Protein AF-A0A352XJZ1-F1 (afdb_monom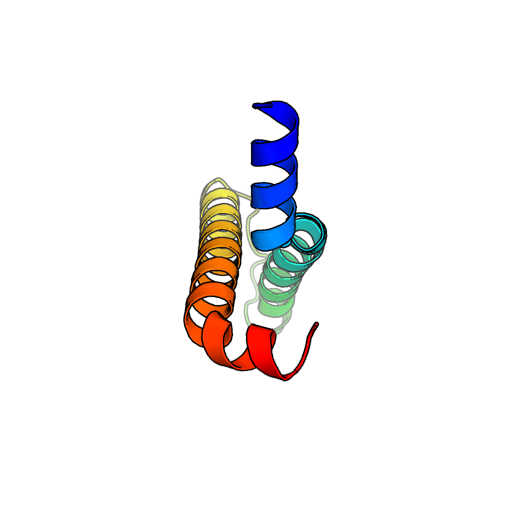er_lite)

Radius of gyration: 16.9 Å; chains: 1; bounding box: 38×28×44 Å

Structure (mmCIF, N/CA/C/O backbone):
data_AF-A0A352XJZ1-F1
#
_entry.id   AF-A0A352XJZ1-F1
#
loop_
_atom_site.group_PDB
_atom_site.id
_atom_site.type_symbol
_atom_site.label_atom_id
_atom_site.label_alt_id
_atom_site.label_comp_id
_atom_site.label_asym_id
_atom_site.label_entity_id
_atom_site.label_seq_id
_atom_site.pdbx_PDB_ins_code
_atom_site.Cartn_x
_atom_site.Cartn_y
_atom_site.Cartn_z
_atom_site.occupancy
_atom_site.B_iso_or_equiv
_atom_site.auth_seq_id
_atom_site.auth_comp_id
_atom_site.auth_asym_id
_atom_site.auth_atom_id
_atom_site.pdbx_PDB_model_num
ATOM 1 N N . MET A 1 1 ? -15.349 15.523 11.909 1.00 67.00 1 MET A N 1
ATOM 2 C CA . MET A 1 1 ? -15.738 14.102 11.744 1.00 67.00 1 MET A CA 1
ATOM 3 C C . MET A 1 1 ? -15.066 13.412 10.556 1.00 67.00 1 MET A C 1
ATOM 5 O O . MET A 1 1 ? -14.374 12.433 10.791 1.00 67.00 1 MET A O 1
ATOM 9 N N . LEU A 1 2 ? -15.197 13.893 9.309 1.00 81.00 2 LEU A N 1
ATOM 10 C CA . LEU A 1 2 ? -14.609 13.216 8.133 1.00 81.00 2 LEU A CA 1
ATOM 11 C C . LEU A 1 2 ? -13.082 13.023 8.233 1.00 81.00 2 LEU A C 1
ATOM 13 O O . LEU A 1 2 ? -12.584 11.926 8.017 1.00 81.00 2 LEU A O 1
ATOM 17 N N . SER A 1 3 ? -12.351 14.058 8.660 1.00 84.62 3 SER A N 1
ATOM 18 C CA . SER A 1 3 ? -10.892 13.986 8.851 1.00 84.62 3 SER A CA 1
ATOM 19 C C . SER A 1 3 ? -10.464 12.903 9.854 1.00 84.62 3 SER A C 1
ATOM 21 O O . SER A 1 3 ? -9.478 12.213 9.622 1.00 84.62 3 SER A O 1
ATOM 23 N N . GLN A 1 4 ? -11.224 12.693 10.936 1.00 86.69 4 GLN A N 1
ATOM 24 C CA . GLN A 1 4 ? -10.932 11.633 11.910 1.00 86.69 4 GLN A CA 1
ATOM 25 C C . GLN A 1 4 ? -11.184 10.239 11.328 1.00 86.69 4 GLN A C 1
ATOM 27 O O . GLN A 1 4 ? -10.362 9.352 11.523 1.00 86.69 4 GLN A O 1
ATOM 32 N N . LYS A 1 5 ? -12.265 10.060 10.555 1.00 86.62 5 LYS A N 1
ATOM 33 C CA . LYS A 1 5 ? -12.549 8.791 9.865 1.00 86.62 5 LYS A CA 1
ATOM 34 C C . LYS A 1 5 ? -11.467 8.440 8.842 1.00 86.62 5 LYS A C 1
ATOM 36 O O . LYS A 1 5 ? -11.042 7.294 8.781 1.00 86.62 5 LYS A O 1
ATOM 41 N N . ILE A 1 6 ? -10.982 9.430 8.090 1.00 87.06 6 ILE A N 1
ATOM 42 C CA . ILE A 1 6 ? -9.877 9.240 7.139 1.00 87.06 6 ILE A CA 1
ATOM 43 C C . ILE A 1 6 ? -8.593 8.854 7.880 1.00 87.06 6 ILE A C 1
ATOM 45 O O . ILE A 1 6 ? -7.932 7.901 7.486 1.00 87.06 6 ILE A O 1
ATOM 49 N N . LYS A 1 7 ? -8.254 9.542 8.977 1.00 86.38 7 LYS A N 1
ATOM 50 C CA . LYS A 1 7 ? -7.078 9.195 9.792 1.00 86.38 7 LYS A CA 1
ATOM 51 C C . LYS A 1 7 ? -7.156 7.772 10.345 1.00 86.38 7 LYS A C 1
ATOM 53 O O . LYS A 1 7 ? -6.161 7.061 10.282 1.00 86.38 7 LYS A O 1
ATOM 58 N N . ALA A 1 8 ? -8.323 7.358 10.839 1.00 86.12 8 ALA A N 1
ATOM 59 C CA . ALA A 1 8 ? -8.538 5.996 11.317 1.00 86.12 8 ALA A CA 1
ATOM 60 C C . ALA A 1 8 ? -8.340 4.972 10.189 1.00 86.12 8 ALA A C 1
ATOM 62 O O . ALA A 1 8 ? -7.573 4.032 10.351 1.00 86.12 8 ALA A O 1
ATOM 63 N N . LEU A 1 9 ? -8.930 5.213 9.014 1.00 86.81 9 LEU A N 1
ATOM 64 C CA . LEU A 1 9 ? -8.775 4.331 7.856 1.00 86.81 9 LEU A CA 1
ATOM 65 C C . LEU A 1 9 ? -7.309 4.205 7.408 1.00 86.81 9 LEU A C 1
ATOM 67 O O . LEU A 1 9 ? -6.845 3.109 7.112 1.00 86.81 9 LEU A O 1
ATOM 71 N N . LEU A 1 10 ? -6.569 5.318 7.388 1.00 88.06 10 LEU A N 1
ATOM 72 C CA . LEU A 1 10 ? -5.142 5.337 7.049 1.00 88.06 10 LEU A CA 1
ATOM 73 C C . LEU A 1 10 ? -4.280 4.591 8.078 1.00 88.06 10 LEU A C 1
ATOM 75 O O . LEU A 1 10 ? -3.267 3.996 7.705 1.00 88.06 10 LEU A O 1
ATOM 79 N N . ALA A 1 11 ? -4.674 4.625 9.353 1.00 88.81 11 ALA A N 1
ATOM 80 C CA . ALA A 1 11 ? -4.003 3.892 10.418 1.00 88.81 11 ALA A CA 1
ATOM 81 C C . ALA A 1 11 ? -4.220 2.378 10.273 1.00 88.81 11 ALA A C 1
ATOM 83 O O . ALA A 1 11 ? -3.244 1.633 10.274 1.00 88.81 11 ALA A O 1
ATOM 84 N N . THR A 1 12 ? -5.463 1.936 10.052 1.00 87.19 12 THR A N 1
ATOM 85 C CA . THR A 1 12 ? -5.803 0.522 9.798 1.00 87.19 12 THR A CA 1
ATOM 86 C C . THR A 1 12 ? -5.136 0.002 8.520 1.00 87.19 12 THR A C 1
ATOM 88 O O . THR A 1 12 ? -4.594 -1.096 8.488 1.00 87.19 12 THR A O 1
ATOM 91 N N . ALA A 1 13 ? -5.067 0.825 7.470 1.00 90.12 13 ALA A N 1
ATOM 92 C CA . ALA A 1 13 ? -4.347 0.492 6.238 1.00 90.12 13 ALA A CA 1
ATOM 93 C C . ALA A 1 13 ? -2.814 0.456 6.401 1.00 90.12 13 ALA A C 1
ATOM 95 O O . ALA A 1 13 ? -2.111 0.123 5.446 1.00 90.12 13 ALA A O 1
ATOM 96 N N . ARG A 1 14 ? -2.287 0.856 7.570 1.00 92.88 14 ARG A N 1
ATOM 97 C CA . ARG A 1 14 ? -0.852 0.987 7.868 1.00 92.88 14 ARG A CA 1
ATOM 98 C C . ARG A 1 14 ? -0.112 1.766 6.775 1.00 92.88 14 ARG A C 1
ATOM 100 O O . ARG A 1 14 ? 0.961 1.377 6.320 1.00 92.88 14 ARG A O 1
ATOM 107 N N . ILE A 1 15 ? -0.682 2.904 6.354 1.00 91.75 15 ILE A N 1
ATOM 108 C CA . ILE A 1 15 ? -0.175 3.683 5.208 1.00 91.75 15 ILE A CA 1
ATOM 109 C C . ILE A 1 15 ? 1.299 4.101 5.376 1.00 91.75 15 ILE A C 1
ATOM 111 O O . ILE A 1 15 ? 2.025 4.241 4.396 1.00 91.75 15 ILE A O 1
ATOM 115 N N . ALA A 1 16 ? 1.767 4.254 6.620 1.00 92.56 16 ALA A N 1
ATOM 116 C CA . ALA A 1 16 ? 3.153 4.592 6.937 1.00 92.56 16 ALA A CA 1
ATOM 117 C C . ALA A 1 16 ? 4.169 3.536 6.457 1.00 92.56 16 ALA A C 1
ATOM 119 O O . ALA A 1 16 ? 5.335 3.862 6.256 1.00 92.56 16 ALA A O 1
ATOM 120 N N . ASN A 1 17 ? 3.734 2.293 6.232 1.00 93.75 17 ASN A N 1
ATOM 121 C CA . ASN A 1 17 ? 4.561 1.192 5.742 1.00 93.75 17 ASN A CA 1
ATOM 122 C C . ASN A 1 17 ? 4.565 1.077 4.209 1.00 93.75 17 ASN A C 1
ATOM 124 O O . ASN A 1 17 ? 5.369 0.325 3.658 1.00 93.75 17 ASN A O 1
ATOM 128 N N . VAL A 1 18 ? 3.710 1.827 3.502 1.00 94.19 18 VAL A N 1
ATOM 129 C CA . VAL A 1 18 ? 3.659 1.834 2.030 1.00 94.19 18 VAL A CA 1
ATOM 130 C C . VAL A 1 18 ? 5.026 2.142 1.400 1.00 94.19 18 VAL A C 1
ATOM 132 O O . VAL A 1 18 ? 5.404 1.412 0.484 1.00 94.19 18 VAL A O 1
ATOM 135 N N . PRO A 1 19 ? 5.829 3.114 1.885 1.00 96.25 19 PRO A N 1
ATOM 136 C CA . PRO A 1 19 ? 7.176 3.340 1.359 1.00 96.25 19 PRO A CA 1
ATOM 137 C C . PRO A 1 19 ? 8.068 2.092 1.407 1.00 96.25 19 PRO A C 1
ATOM 139 O O . PRO A 1 19 ? 8.805 1.828 0.462 1.00 96.25 19 PRO A O 1
ATOM 142 N N . SER A 1 20 ? 7.972 1.283 2.466 1.00 95.88 20 SER A N 1
ATOM 143 C CA . SER A 1 20 ? 8.726 0.030 2.579 1.00 95.88 20 SER A CA 1
ATOM 144 C C . SER A 1 20 ? 8.261 -1.015 1.563 1.00 95.88 20 SER A C 1
ATOM 146 O O . SER A 1 20 ? 9.093 -1.698 0.975 1.00 95.88 20 SER A O 1
ATOM 148 N N . VAL A 1 21 ? 6.952 -1.114 1.300 1.00 95.94 21 VAL A N 1
ATOM 149 C CA . VAL A 1 21 ? 6.400 -2.011 0.265 1.00 95.94 21 VAL A CA 1
ATOM 150 C C . VAL A 1 21 ? 6.934 -1.636 -1.115 1.00 95.94 21 VAL A C 1
ATOM 152 O O . VAL A 1 21 ? 7.395 -2.503 -1.853 1.00 95.94 21 VAL A O 1
ATOM 155 N N . VAL A 1 22 ? 6.932 -0.342 -1.442 1.00 96.06 22 VAL A N 1
ATOM 156 C CA . VAL A 1 22 ? 7.477 0.169 -2.707 1.00 96.06 22 VAL A CA 1
ATOM 157 C C . VAL A 1 22 ? 8.970 -0.153 -2.822 1.00 96.06 22 VAL A C 1
ATOM 159 O O . VAL A 1 22 ? 9.401 -0.690 -3.842 1.00 96.06 22 VAL A O 1
ATOM 162 N N . SER A 1 23 ? 9.750 0.103 -1.767 1.00 95.31 23 SER A N 1
ATOM 163 C CA . SER A 1 23 ? 11.175 -0.243 -1.725 1.00 95.31 23 SER A CA 1
ATOM 164 C C . SER A 1 23 ? 11.410 -1.735 -1.947 1.00 95.31 23 SER A C 1
ATOM 166 O O . SER A 1 23 ? 12.281 -2.087 -2.732 1.00 95.31 23 SER A O 1
ATOM 168 N N . ASN A 1 24 ? 10.597 -2.612 -1.353 1.00 95.12 24 ASN A N 1
ATOM 169 C CA . ASN A 1 24 ? 10.714 -4.058 -1.548 1.00 95.12 24 ASN A CA 1
ATOM 170 C C . ASN A 1 24 ? 10.449 -4.481 -2.999 1.00 95.12 24 ASN A C 1
ATOM 172 O O . ASN A 1 24 ? 11.153 -5.348 -3.515 1.00 95.12 24 ASN A O 1
ATOM 176 N N . VAL A 1 25 ? 9.474 -3.861 -3.675 1.00 93.44 25 VAL A N 1
ATOM 177 C CA . VAL A 1 25 ? 9.223 -4.103 -5.107 1.00 93.44 25 VAL A CA 1
ATOM 178 C C . VAL A 1 25 ? 10.448 -3.708 -5.931 1.00 93.44 25 VAL A C 1
ATOM 180 O O . VAL A 1 25 ? 10.915 -4.501 -6.749 1.00 93.44 25 VAL A O 1
ATOM 183 N N . PHE A 1 26 ? 11.020 -2.526 -5.678 1.00 92.38 26 PHE A N 1
ATOM 184 C CA . PHE A 1 26 ? 12.248 -2.093 -6.349 1.00 92.38 26 PH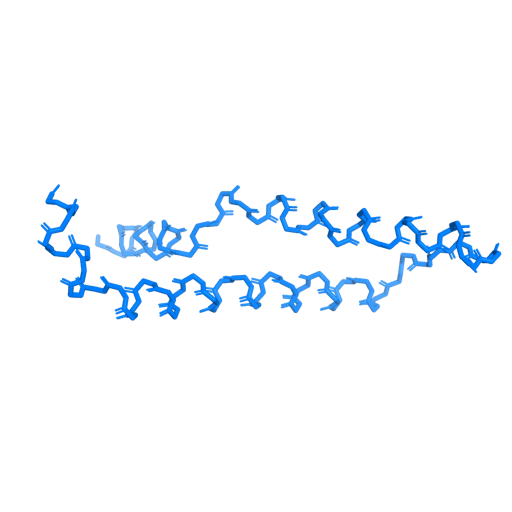E A CA 1
ATOM 185 C C . PHE A 1 26 ? 13.432 -3.014 -6.050 1.00 92.38 26 PHE A C 1
ATOM 187 O O . PHE A 1 26 ? 14.161 -3.375 -6.969 1.00 92.38 26 PHE A O 1
ATOM 194 N N . THR A 1 27 ? 13.613 -3.440 -4.799 1.00 92.38 27 THR A N 1
ATOM 195 C CA . THR A 1 27 ? 14.654 -4.403 -4.424 1.00 92.38 27 THR A CA 1
ATOM 196 C C . THR A 1 27 ? 14.480 -5.715 -5.183 1.00 92.38 27 THR A C 1
ATOM 198 O O . THR A 1 27 ? 15.440 -6.195 -5.777 1.00 92.38 27 THR A O 1
ATOM 201 N N . GLY A 1 28 ? 13.263 -6.263 -5.241 1.00 91.19 28 GLY A N 1
ATOM 202 C CA . GLY A 1 28 ? 12.962 -7.472 -6.012 1.00 91.19 28 GLY A CA 1
ATOM 203 C C . GLY A 1 28 ? 13.273 -7.318 -7.503 1.00 91.19 28 GLY A C 1
ATOM 204 O O . GLY A 1 28 ? 13.858 -8.214 -8.106 1.00 91.19 28 GLY A O 1
ATOM 205 N N . MET A 1 29 ? 12.963 -6.156 -8.085 1.00 89.62 29 MET A N 1
ATOM 206 C CA . MET A 1 29 ? 13.327 -5.850 -9.469 1.00 89.62 29 MET A CA 1
ATOM 207 C C . MET A 1 29 ? 14.841 -5.760 -9.667 1.00 89.62 29 MET A C 1
ATOM 209 O O . MET A 1 29 ? 15.358 -6.323 -10.623 1.00 89.62 29 MET A O 1
ATOM 213 N N . MET A 1 30 ? 15.568 -5.083 -8.778 1.00 87.94 30 MET A N 1
ATOM 214 C CA . MET A 1 30 ? 17.028 -4.969 -8.876 1.00 87.94 30 MET A CA 1
ATOM 215 C C . MET A 1 30 ? 17.721 -6.323 -8.723 1.00 87.94 30 MET A C 1
ATOM 217 O O . MET A 1 30 ? 18.729 -6.570 -9.380 1.00 87.94 30 MET A O 1
ATOM 221 N N . LEU A 1 31 ? 17.169 -7.232 -7.914 1.00 89.94 31 LEU A N 1
ATOM 222 C CA . LEU A 1 31 ? 17.709 -8.584 -7.776 1.00 89.94 31 LEU A CA 1
ATOM 223 C C . LEU A 1 31 ? 17.682 -9.372 -9.095 1.00 89.94 31 LEU A C 1
ATOM 225 O O . LEU A 1 31 ? 18.539 -10.233 -9.282 1.00 89.94 31 LEU A O 1
ATOM 229 N N . LEU A 1 32 ? 16.780 -9.058 -10.037 1.00 86.00 32 LEU A N 1
ATOM 230 C CA . LEU A 1 32 ? 16.770 -9.695 -11.363 1.00 86.00 32 LEU A CA 1
ATOM 231 C C . LEU A 1 32 ? 18.065 -9.466 -12.146 1.00 86.00 32 LEU A C 1
ATOM 233 O O . LEU A 1 32 ? 18.403 -10.318 -12.958 1.00 86.00 32 LEU A O 1
ATOM 237 N N . ILE A 1 33 ? 18.821 -8.398 -11.871 1.00 85.44 33 ILE A N 1
ATOM 238 C CA . ILE A 1 33 ? 20.115 -8.121 -12.524 1.00 85.44 33 ILE A CA 1
ATOM 239 C C . ILE A 1 33 ? 21.115 -9.269 -12.297 1.00 85.44 33 ILE A C 1
ATOM 241 O O . ILE A 1 33 ? 21.980 -9.523 -13.131 1.00 85.44 33 ILE A O 1
ATOM 245 N N . PHE A 1 34 ? 20.994 -10.004 -11.186 1.00 86.25 34 PHE A N 1
ATOM 246 C CA . PHE A 1 34 ? 21.851 -11.160 -10.909 1.00 86.25 34 PHE A CA 1
ATOM 247 C C . PHE A 1 34 ? 21.455 -12.419 -11.694 1.00 86.25 34 PHE A C 1
ATOM 249 O O . PHE A 1 34 ? 22.255 -13.348 -11.793 1.00 86.25 34 PHE A O 1
ATOM 256 N N . PHE A 1 35 ? 20.241 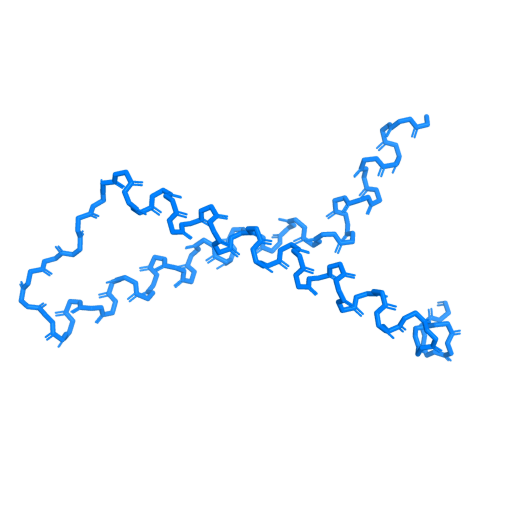-12.465 -12.246 1.00 85.94 35 PHE A N 1
ATOM 257 C CA . PHE A 1 35 ? 19.686 -13.638 -12.931 1.00 85.94 35 PHE A CA 1
ATOM 258 C C . PHE A 1 35 ? 19.470 -13.412 -14.432 1.00 85.94 35 PHE A C 1
ATOM 260 O O . PHE A 1 35 ? 19.456 -14.368 -15.206 1.00 85.94 35 PHE A O 1
ATOM 267 N N . VAL A 1 36 ? 19.310 -12.158 -14.852 1.00 84.69 36 VAL A N 1
ATOM 268 C CA . VAL A 1 36 ? 19.009 -11.740 -16.221 1.00 84.69 36 VAL A CA 1
ATOM 269 C C . VAL A 1 36 ? 20.026 -10.672 -16.622 1.00 84.69 36 VAL A C 1
ATOM 271 O O . VAL A 1 36 ? 20.299 -9.754 -15.857 1.00 84.69 36 VAL A O 1
ATOM 274 N N . ARG A 1 37 ? 20.615 -10.797 -17.820 1.00 76.69 37 ARG A N 1
ATOM 275 C CA . ARG A 1 37 ? 21.647 -9.858 -18.310 1.00 76.69 37 ARG A CA 1
ATOM 276 C C . ARG A 1 37 ? 21.112 -8.459 -18.619 1.00 76.69 37 ARG A C 1
ATOM 278 O O . ARG A 1 37 ? 21.907 -7.524 -18.674 1.00 76.69 37 ARG A O 1
ATOM 285 N N . ASP A 1 38 ? 19.804 -8.328 -18.807 1.00 79.19 38 ASP A N 1
ATOM 286 C CA . ASP A 1 38 ? 19.164 -7.058 -19.122 1.00 79.19 38 ASP A CA 1
ATOM 287 C C . ASP A 1 38 ? 18.638 -6.383 -17.848 1.00 79.19 38 ASP A C 1
ATOM 289 O O . ASP A 1 38 ? 17.924 -7.017 -17.061 1.00 79.19 38 ASP A O 1
ATOM 293 N N . PRO A 1 39 ? 18.970 -5.100 -17.621 1.00 72.69 39 PRO A N 1
ATOM 294 C CA . PRO A 1 39 ? 18.465 -4.370 -16.473 1.00 72.69 39 PRO A CA 1
ATOM 295 C C . PRO A 1 39 ? 16.943 -4.186 -16.577 1.00 72.69 39 PRO A C 1
ATOM 297 O O . PRO A 1 39 ? 16.408 -3.989 -17.671 1.00 72.69 39 PRO A O 1
ATOM 300 N N . PRO A 1 40 ? 16.221 -4.204 -15.446 1.00 77.50 40 PRO A N 1
ATOM 301 C CA . PRO A 1 40 ? 14.784 -3.989 -15.449 1.00 77.50 40 PRO A CA 1
ATOM 302 C C . PRO A 1 40 ? 14.450 -2.562 -15.903 1.00 77.50 40 PRO A C 1
ATOM 304 O O . PRO A 1 40 ? 14.950 -1.575 -15.361 1.00 77.50 40 PRO A O 1
ATOM 307 N N . GLU A 1 41 ? 13.556 -2.450 -16.880 1.00 83.75 41 GLU A N 1
ATOM 308 C CA . GLU A 1 41 ? 13.082 -1.160 -17.371 1.00 83.75 41 GLU A CA 1
ATOM 309 C C . GLU A 1 41 ? 12.096 -0.506 -16.395 1.00 83.75 41 GLU A C 1
ATOM 311 O O . GLU A 1 41 ? 11.097 -1.102 -15.981 1.00 83.75 41 GLU A O 1
ATOM 316 N N . LEU A 1 42 ? 12.312 0.775 -16.098 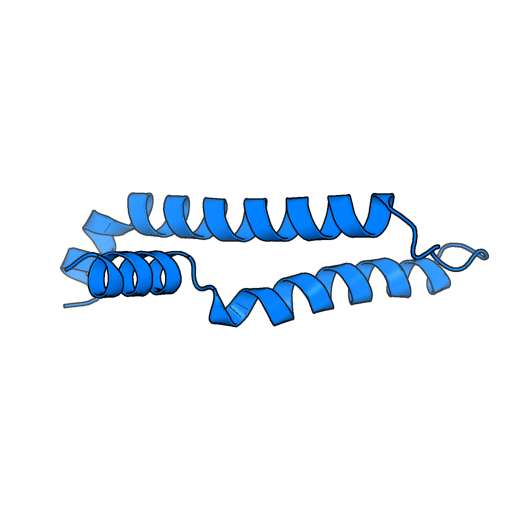1.00 85.56 42 LEU A N 1
ATOM 317 C CA . LEU A 1 42 ? 11.358 1.604 -15.363 1.00 85.56 42 LEU A CA 1
ATOM 318 C C . LEU A 1 42 ? 10.299 2.170 -16.321 1.00 85.56 42 LEU A C 1
ATOM 320 O O . LEU A 1 42 ? 10.332 3.340 -16.690 1.00 85.56 42 LEU A O 1
ATOM 324 N N . ASN A 1 43 ? 9.367 1.318 -16.750 1.00 90.19 43 ASN A N 1
ATOM 325 C CA . ASN A 1 43 ? 8.256 1.692 -17.630 1.00 90.19 43 ASN A CA 1
ATOM 326 C C . ASN A 1 43 ? 6.906 1.683 -16.876 1.00 90.19 43 ASN A C 1
ATOM 328 O O . ASN A 1 43 ? 6.838 1.482 -15.663 1.00 90.19 43 ASN A O 1
ATOM 332 N N . HIS A 1 44 ? 5.802 1.900 -17.594 1.00 91.12 44 HIS A N 1
ATOM 333 C CA . HIS A 1 44 ? 4.451 1.923 -17.018 1.00 91.12 44 HIS A CA 1
ATO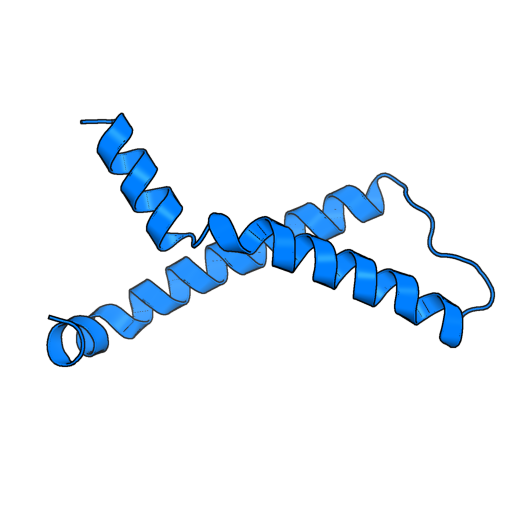M 334 C C . HIS A 1 44 ? 4.065 0.616 -16.295 1.00 91.12 44 HIS A C 1
ATOM 336 O O . HIS A 1 44 ? 3.282 0.654 -15.348 1.00 91.12 44 HIS A O 1
ATOM 342 N N . ARG A 1 45 ? 4.640 -0.535 -16.679 1.00 89.38 45 ARG A N 1
ATOM 343 C CA . ARG A 1 45 ? 4.393 -1.817 -15.996 1.00 89.38 45 ARG A CA 1
ATOM 344 C C . ARG A 1 45 ? 4.906 -1.785 -14.563 1.00 89.38 45 ARG A C 1
ATOM 346 O O . ARG A 1 45 ? 4.227 -2.286 -13.675 1.00 89.38 45 ARG A O 1
ATOM 353 N N . THR A 1 46 ? 6.039 -1.128 -14.323 1.00 89.69 46 THR A N 1
ATOM 354 C CA . THR A 1 46 ? 6.592 -0.929 -12.977 1.00 89.69 46 THR A CA 1
ATOM 355 C C . THR A 1 46 ? 5.619 -0.162 -12.088 1.00 89.69 46 THR A C 1
ATOM 357 O O . THR A 1 46 ? 5.392 -0.553 -10.946 1.00 89.69 46 THR A O 1
ATOM 360 N N . ILE A 1 47 ? 4.966 0.872 -12.627 1.00 91.75 47 ILE A N 1
ATOM 361 C CA . ILE A 1 47 ? 3.940 1.633 -11.901 1.00 91.75 47 ILE A CA 1
ATOM 362 C C . ILE A 1 47 ? 2.756 0.724 -11.545 1.00 91.75 47 ILE A C 1
ATOM 364 O O . ILE A 1 47 ? 2.312 0.728 -10.399 1.00 91.75 47 ILE A O 1
ATOM 368 N N . TYR A 1 48 ? 2.272 -0.094 -12.486 1.00 94.69 48 TYR A N 1
ATOM 369 C CA . TYR A 1 48 ? 1.170 -1.023 -12.217 1.00 94.69 48 TYR A CA 1
ATOM 370 C C . TYR A 1 48 ? 1.525 -2.096 -11.183 1.00 94.69 48 TYR A C 1
ATOM 372 O O . TYR A 1 48 ? 0.693 -2.407 -10.335 1.00 94.69 48 TYR A O 1
ATOM 380 N N . ILE A 1 49 ? 2.753 -2.622 -11.201 1.00 94.12 49 ILE A N 1
ATOM 381 C CA . ILE A 1 49 ? 3.230 -3.587 -10.199 1.00 94.12 49 ILE A CA 1
ATOM 382 C C . ILE A 1 49 ? 3.285 -2.938 -8.816 1.00 94.12 49 ILE A C 1
ATOM 384 O O . ILE A 1 49 ? 2.807 -3.524 -7.847 1.00 94.12 49 ILE A O 1
ATOM 388 N N . ILE A 1 50 ? 3.820 -1.718 -8.718 1.00 95.06 50 ILE A N 1
ATOM 389 C CA . ILE A 1 50 ? 3.869 -0.973 -7.457 1.00 95.06 50 ILE A CA 1
ATOM 390 C C . ILE A 1 50 ? 2.452 -0.730 -6.927 1.00 95.06 50 ILE A C 1
ATOM 392 O O . ILE A 1 50 ? 2.181 -1.008 -5.761 1.00 95.06 50 ILE A O 1
ATOM 396 N N . LEU A 1 51 ? 1.530 -0.266 -7.776 1.00 96.06 51 LEU A N 1
ATOM 397 C CA . LEU A 1 51 ? 0.135 -0.051 -7.388 1.00 96.06 51 LEU A CA 1
ATOM 398 C C . LEU A 1 51 ? -0.529 -1.351 -6.923 1.00 96.06 51 LEU A C 1
ATOM 400 O O . LEU A 1 51 ? -1.169 -1.358 -5.875 1.00 96.06 51 LEU A O 1
ATOM 404 N N . ALA A 1 52 ? -0.333 -2.456 -7.645 1.00 96.75 52 ALA A N 1
ATOM 405 C CA . ALA A 1 52 ? -0.860 -3.761 -7.258 1.00 96.75 52 ALA A CA 1
ATOM 406 C C . ALA A 1 52 ? -0.302 -4.227 -5.905 1.00 96.75 52 ALA A C 1
ATOM 408 O O . ALA A 1 52 ? -1.069 -4.677 -5.057 1.00 96.75 52 ALA A O 1
ATOM 409 N N . ALA A 1 53 ? 1.004 -4.070 -5.668 1.00 96.56 53 ALA A N 1
ATOM 410 C CA . ALA A 1 53 ? 1.638 -4.422 -4.400 1.00 96.56 53 ALA A CA 1
ATOM 411 C C . ALA A 1 53 ? 1.098 -3.581 -3.232 1.00 96.56 53 ALA A C 1
ATOM 413 O O . ALA A 1 53 ? 0.819 -4.118 -2.162 1.00 96.56 53 ALA A O 1
ATOM 414 N N . VAL A 1 54 ? 0.891 -2.277 -3.441 1.00 96.88 54 VAL A N 1
ATOM 415 C CA . VAL A 1 54 ? 0.297 -1.386 -2.434 1.00 96.88 54 VAL A CA 1
ATOM 416 C C . VAL A 1 54 ? -1.164 -1.746 -2.165 1.00 96.88 54 VAL A C 1
ATOM 418 O O . VAL A 1 54 ? -1.559 -1.844 -1.006 1.00 96.88 54 VAL A O 1
ATOM 421 N N . CYS A 1 55 ? -1.963 -1.997 -3.205 1.00 96.44 55 CYS A N 1
ATOM 422 C CA . CYS A 1 55 ? -3.347 -2.445 -3.056 1.00 96.44 55 CYS A CA 1
ATOM 423 C C . CYS A 1 55 ? -3.432 -3.773 -2.298 1.00 96.44 55 CYS A C 1
ATOM 425 O O . CYS A 1 55 ? -4.240 -3.892 -1.379 1.00 96.44 55 CYS A O 1
ATOM 427 N N . LEU A 1 56 ? -2.580 -4.743 -2.640 1.00 96.75 56 LEU A N 1
ATOM 428 C CA . LEU A 1 56 ? -2.518 -6.036 -1.962 1.00 96.75 56 LEU A CA 1
ATOM 429 C C . LEU A 1 56 ? -2.107 -5.877 -0.495 1.00 96.75 56 LEU A C 1
ATOM 431 O O . LEU A 1 56 ? -2.712 -6.498 0.373 1.00 96.75 56 LEU A O 1
ATOM 435 N N . TYR A 1 57 ? -1.131 -5.013 -0.206 1.00 96.75 57 TYR A N 1
ATOM 436 C CA . TYR A 1 57 ? -0.722 -4.703 1.161 1.00 96.75 57 TYR A CA 1
ATOM 437 C C . TYR A 1 57 ? -1.874 -4.101 1.972 1.00 96.75 57 TYR A C 1
ATOM 439 O O . TYR A 1 57 ? -2.179 -4.576 3.062 1.00 96.75 57 TYR A O 1
ATOM 447 N N . ILE A 1 58 ? -2.556 -3.083 1.442 1.00 95.94 58 ILE A N 1
ATOM 448 C CA . ILE A 1 58 ? -3.678 -2.433 2.132 1.00 95.94 58 ILE A CA 1
ATOM 449 C C . ILE A 1 58 ? -4.826 -3.425 2.355 1.00 95.94 58 ILE A C 1
ATOM 451 O O . ILE A 1 58 ? -5.337 -3.529 3.468 1.00 95.94 58 ILE A O 1
ATOM 455 N N . ALA A 1 59 ? -5.199 -4.187 1.323 1.00 95.50 59 ALA A N 1
ATOM 456 C CA . ALA A 1 59 ? -6.246 -5.199 1.421 1.00 95.50 59 ALA A CA 1
ATOM 457 C C . ALA A 1 59 ? -5.888 -6.290 2.440 1.00 95.50 59 ALA A C 1
ATOM 459 O O . ALA A 1 59 ? -6.737 -6.676 3.239 1.00 95.50 59 ALA A O 1
ATOM 460 N N . GLY A 1 60 ? -4.630 -6.737 2.460 1.00 95.88 60 GLY A N 1
ATOM 461 C CA . GLY A 1 60 ? -4.125 -7.692 3.441 1.00 95.88 60 GLY A CA 1
ATOM 462 C C . GLY A 1 60 ? -4.213 -7.165 4.872 1.00 95.88 60 GLY A C 1
ATOM 463 O O . GLY A 1 60 ? -4.632 -7.902 5.753 1.00 95.88 60 GLY A O 1
ATOM 464 N N . ASN A 1 61 ? -3.906 -5.885 5.105 1.00 95.19 61 ASN A N 1
ATOM 465 C CA . ASN A 1 61 ? -4.052 -5.276 6.431 1.00 95.19 61 ASN A CA 1
ATOM 466 C C . ASN A 1 61 ? -5.513 -5.189 6.875 1.00 95.19 61 ASN A C 1
ATOM 468 O O . ASN A 1 61 ? -5.811 -5.523 8.016 1.00 95.19 61 ASN A O 1
ATOM 472 N N . PHE A 1 62 ? -6.427 -4.794 5.984 1.00 93.69 62 PHE A N 1
ATOM 473 C CA . PHE A 1 62 ? -7.855 -4.794 6.311 1.00 93.69 62 PHE A CA 1
ATOM 474 C C . PHE A 1 62 ? -8.388 -6.198 6.582 1.00 93.69 62 PHE A C 1
ATOM 476 O O . PHE A 1 62 ? -9.177 -6.379 7.505 1.00 93.69 62 PHE A O 1
ATOM 483 N N . LEU A 1 63 ? -7.958 -7.188 5.798 1.00 95.00 63 LEU A N 1
ATOM 484 C CA . LEU A 1 63 ? -8.354 -8.575 6.000 1.00 95.00 63 LEU A CA 1
ATOM 485 C C . LEU A 1 63 ? -7.811 -9.122 7.326 1.00 95.00 63 LEU A C 1
ATOM 487 O O . LEU A 1 63 ? -8.550 -9.790 8.043 1.00 95.00 63 LEU A O 1
ATOM 491 N N . ASN A 1 64 ? -6.555 -8.809 7.654 1.00 94.38 64 ASN A N 1
ATOM 492 C CA . ASN A 1 64 ? -5.924 -9.210 8.907 1.00 94.38 64 ASN A CA 1
ATOM 493 C C . ASN A 1 64 ? -6.661 -8.608 10.106 1.00 94.38 64 ASN A C 1
ATOM 495 O O . ASN A 1 64 ? -7.083 -9.337 10.992 1.00 94.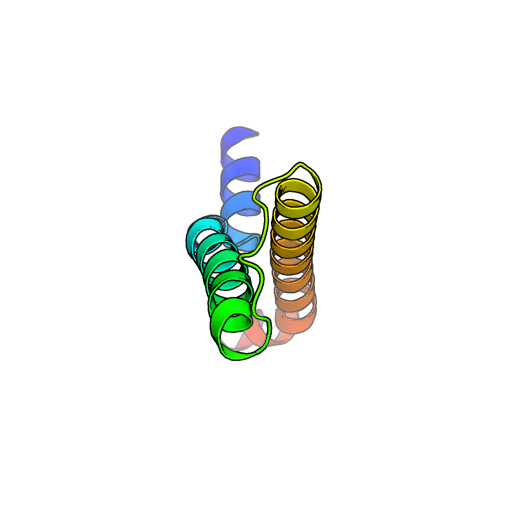38 64 ASN A O 1
ATOM 499 N N . ASP A 1 65 ? -6.892 -7.295 10.091 1.00 92.31 65 ASP A N 1
ATOM 500 C CA . ASP A 1 65 ? -7.576 -6.609 11.187 1.00 92.31 65 ASP A CA 1
ATOM 501 C C . ASP A 1 65 ? -9.043 -7.070 11.320 1.00 92.31 65 ASP A C 1
ATOM 503 O O . ASP A 1 65 ? -9.553 -7.141 12.431 1.00 92.31 65 ASP A O 1
ATOM 507 N N . TRP A 1 66 ? -9.725 -7.434 10.221 1.00 92.56 66 TRP A N 1
ATOM 508 C CA . TRP A 1 66 ? -11.078 -8.016 10.273 1.00 92.56 66 TRP A CA 1
ATOM 509 C C . TRP A 1 66 ? -11.097 -9.419 10.885 1.00 92.56 66 TRP A C 1
ATOM 511 O O . TRP A 1 66 ? -11.973 -9.732 11.690 1.00 92.56 66 TRP A O 1
ATOM 521 N N . HIS A 1 67 ? -10.147 -10.266 10.496 1.00 93.94 67 HIS A N 1
ATOM 522 C CA . HIS A 1 67 ? -10.030 -11.615 11.036 1.00 93.94 67 HIS A CA 1
ATOM 523 C C . HIS A 1 67 ? -9.648 -11.595 12.524 1.00 93.94 67 HIS A C 1
ATOM 525 O O . HIS A 1 67 ? -10.160 -12.393 13.311 1.00 93.94 67 HIS A O 1
ATOM 531 N N . ASP A 1 68 ? -8.799 -10.649 12.920 1.00 94.00 68 ASP A N 1
ATOM 532 C CA . ASP A 1 68 ? -8.216 -10.601 14.256 1.00 94.00 68 ASP A CA 1
ATOM 533 C C . ASP A 1 68 ? -9.059 -9.813 15.271 1.00 94.00 68 ASP A C 1
ATOM 535 O O . ASP A 1 68 ? -8.686 -9.787 16.438 1.00 94.00 68 ASP A O 1
ATOM 539 N N . VAL A 1 69 ? -10.225 -9.255 14.903 1.00 91.50 69 VAL A N 1
ATOM 540 C CA . VAL A 1 69 ? -11.086 -8.461 15.815 1.00 91.50 69 VAL A CA 1
ATOM 541 C C . VAL A 1 69 ? -11.312 -9.159 17.160 1.00 91.50 69 VAL A C 1
ATOM 543 O O . VAL A 1 69 ? -11.044 -8.583 18.210 1.00 91.50 69 VAL A O 1
ATOM 546 N N . ALA A 1 70 ? -11.756 -10.420 17.144 1.00 90.12 70 ALA A N 1
ATOM 547 C CA . ALA A 1 70 ? -12.049 -11.163 18.373 1.00 90.12 70 ALA A CA 1
ATOM 548 C C . ALA A 1 70 ? -10.788 -11.461 19.208 1.00 90.12 70 ALA A C 1
ATOM 550 O O . ALA A 1 70 ? -10.861 -11.642 20.426 1.00 90.12 70 ALA A O 1
ATOM 551 N N . TRP A 1 71 ? -9.625 -11.547 18.557 1.00 91.25 71 TRP A N 1
ATOM 552 C CA . TRP A 1 71 ? -8.350 -11.732 19.237 1.00 91.25 71 TRP A CA 1
ATOM 553 C C . TRP A 1 71 ? -7.843 -10.409 19.824 1.00 91.25 71 TRP A C 1
ATOM 555 O O . TRP A 1 71 ? -7.423 -10.387 20.983 1.00 91.25 71 TRP A O 1
ATOM 565 N N . ASP A 1 72 ? -7.929 -9.317 19.067 1.00 90.44 72 ASP A N 1
ATOM 566 C CA . ASP A 1 72 ? -7.520 -7.972 19.472 1.00 90.44 72 ASP A CA 1
ATOM 567 C C . ASP A 1 72 ? -8.354 -7.478 20.661 1.00 90.44 72 ASP A C 1
ATOM 569 O O . ASP A 1 72 ? -7.778 -7.019 21.643 1.00 90.44 72 ASP A O 1
ATOM 573 N N . GLU A 1 73 ? -9.675 -7.694 20.665 1.00 89.88 73 GLU A N 1
ATOM 574 C CA . GLU A 1 73 ? -10.549 -7.362 21.806 1.00 89.88 73 GLU A CA 1
ATOM 575 C C . GLU A 1 73 ? -10.116 -8.040 23.118 1.00 89.88 73 GLU A C 1
ATOM 577 O O . GLU A 1 73 ? -10.344 -7.515 24.208 1.00 89.88 73 GLU A O 1
ATOM 582 N N . LYS A 1 74 ? -9.476 -9.211 23.028 1.00 91.81 74 LYS A N 1
ATOM 583 C CA . LYS A 1 74 ? -9.024 -9.987 24.188 1.00 91.81 74 LYS A CA 1
ATOM 584 C C . LYS A 1 74 ? -7.582 -9.681 24.602 1.00 91.81 74 LYS A C 1
ATOM 586 O O . LYS A 1 74 ? -7.255 -9.822 25.779 1.00 91.81 74 LYS A O 1
ATOM 591 N N . ASN A 1 75 ? -6.710 -9.324 23.658 1.00 90.44 75 ASN A N 1
ATOM 592 C CA . ASN A 1 75 ? -5.257 -9.258 23.873 1.00 90.44 75 ASN A CA 1
ATOM 593 C C . ASN A 1 75 ? -4.661 -7.849 23.713 1.00 90.44 75 ASN A C 1
ATOM 595 O O . ASN A 1 75 ? -3.509 -7.634 24.093 1.00 90.44 75 ASN A O 1
ATOM 599 N N . ARG A 1 76 ? -5.418 -6.895 23.164 1.00 77.19 76 ARG A N 1
ATOM 600 C CA . ARG A 1 76 ? -5.014 -5.500 22.940 1.00 77.19 76 ARG A CA 1
ATOM 601 C C . ARG A 1 76 ? -6.113 -4.529 23.407 1.00 77.19 76 ARG A C 1
ATOM 603 O O . ARG A 1 76 ? -6.754 -3.901 22.566 1.00 77.19 76 ARG A O 1
ATOM 610 N N . PRO A 1 77 ? -6.347 -4.437 24.730 1.00 60.91 77 PRO A N 1
ATOM 611 C CA . PRO A 1 77 ? -7.283 -3.470 25.300 1.00 60.91 77 PRO A CA 1
ATOM 612 C C . PRO A 1 77 ? -6.811 -2.016 25.146 1.00 60.91 77 PRO A C 1
ATOM 614 O O . PRO A 1 77 ? -5.579 -1.782 25.091 1.00 60.91 77 PRO A O 1
#

Secondary structure (DSSP, 8-state):
-HHHHHHHHHHHTTGGGHHHHHHHHHHHHHHGGGT-SSPPP-SHHHHHHHHHHHHHHHHHHHHHHHHHHHHHHHH--

Sequence (77 aa):
MLSQKIKALLATARIANVPSVVSNVFTGMMLLIFFVRDPPELNHRTIYIILAAVCLYIAGNFLNDWHDVAWDEKNRP

pLDDT: mean 89.75, std 6.76, range [60.91, 96.88]

Foldseek 3Di:
DVVVVVVVLCVLLVVVCLVVLLVVLVVVQQVCVVVDVDRDDPDVVNVVVSVVSSVCSSVVSNVVCVVCVVVCVVPPD